Protein AF-A0A6L2ZXT3-F1 (afdb_monomer_lite)

pLDDT: mean 86.78, std 4.57, range [63.88, 91.75]

Secondary structure (DSSP, 8-state):
-PPEEEEEEE-TTT--EEEEEEEGGGSEEEEE--STTS-EEEEEEEEEEEE-TTT--EEEEEEEEEE-STT-EEESS-EE-

Radius of gyration: 13.63 Å; chains: 1; bounding box: 37×18×33 Å

Structure (mmCIF, N/CA/C/O backbone):
data_AF-A0A6L2ZXT3-F1
#
_entry.id   AF-A0A6L2ZXT3-F1
#
loop_
_atom_site.group_PDB
_atom_site.id
_atom_site.type_symbol
_atom_site.label_atom_id
_atom_site.label_alt_id
_atom_site.label_comp_id
_atom_site.label_asym_id
_atom_sit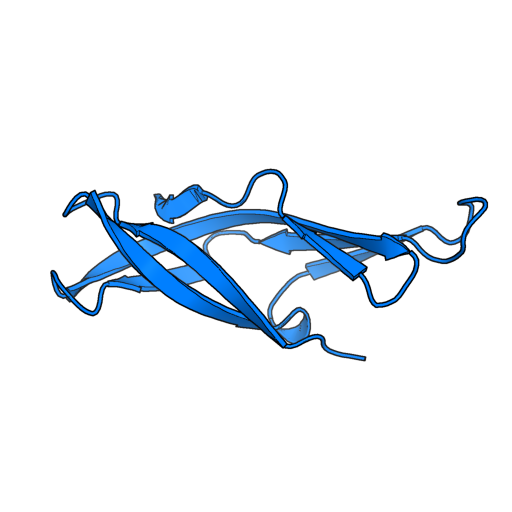e.label_entity_id
_atom_site.label_seq_id
_atom_site.pdbx_PDB_ins_code
_atom_site.Cartn_x
_atom_site.Cartn_y
_atom_site.Cartn_z
_atom_site.occupancy
_atom_site.B_iso_or_equiv
_atom_site.auth_seq_id
_atom_site.auth_comp_id
_atom_site.auth_asym_id
_atom_site.auth_atom_id
_atom_site.pdbx_PDB_model_num
ATOM 1 N N . MET A 1 1 ? 4.946 8.171 -13.946 1.00 63.88 1 MET A N 1
ATOM 2 C CA . MET A 1 1 ? 3.629 8.830 -13.743 1.00 63.88 1 MET A CA 1
ATOM 3 C C . MET A 1 1 ? 3.036 8.259 -12.466 1.00 63.88 1 MET A C 1
ATOM 5 O O . MET A 1 1 ? 3.330 7.105 -12.194 1.00 63.88 1 MET A O 1
ATOM 9 N N . PRO A 1 2 ? 2.262 9.011 -11.671 1.00 72.75 2 PRO A N 1
ATOM 10 C CA . PRO A 1 2 ? 1.652 8.443 -10.475 1.00 72.75 2 PRO A CA 1
ATOM 11 C C . PRO A 1 2 ? 0.594 7.403 -10.864 1.00 72.75 2 PRO A C 1
ATOM 13 O O . PRO A 1 2 ? -0.271 7.676 -11.700 1.00 72.75 2 PRO A O 1
ATOM 16 N N . VAL A 1 3 ? 0.678 6.216 -10.270 1.00 82.69 3 VAL A N 1
ATOM 17 C CA . VAL A 1 3 ? -0.257 5.110 -10.485 1.00 82.69 3 VAL A CA 1
ATOM 18 C C . VAL A 1 3 ? -1.217 5.073 -9.307 1.00 82.69 3 VAL A C 1
ATOM 20 O O . VAL A 1 3 ? -0.806 5.002 -8.151 1.00 82.69 3 VAL A O 1
ATOM 23 N N . ASN A 1 4 ? -2.511 5.143 -9.613 1.00 88.12 4 ASN A N 1
ATOM 24 C CA . ASN A 1 4 ? -3.574 5.033 -8.622 1.00 88.12 4 ASN A CA 1
ATOM 25 C C . ASN A 1 4 ? -4.144 3.620 -8.672 1.00 88.12 4 ASN A C 1
ATOM 27 O O . ASN A 1 4 ? -4.560 3.160 -9.737 1.00 88.12 4 ASN A O 1
ATOM 31 N N . PHE A 1 5 ? -4.201 2.951 -7.529 1.00 87.06 5 PHE A N 1
ATOM 32 C CA . PHE A 1 5 ? -4.733 1.598 -7.427 1.00 87.06 5 PHE A CA 1
ATOM 33 C C . PHE A 1 5 ? -5.484 1.410 -6.109 1.00 87.06 5 PHE A C 1
ATOM 35 O O . PHE A 1 5 ? -5.344 2.177 -5.161 1.00 87.06 5 PHE A O 1
ATOM 42 N N . ASN A 1 6 ? -6.322 0.378 -6.059 1.00 88.44 6 ASN A N 1
ATOM 43 C CA . ASN A 1 6 ? -7.087 0.035 -4.869 1.00 88.44 6 ASN A CA 1
ATOM 44 C C . ASN A 1 6 ? -6.440 -1.165 -4.186 1.00 88.44 6 ASN A C 1
ATOM 46 O O . ASN A 1 6 ? -6.362 -2.242 -4.775 1.00 88.44 6 ASN A O 1
ATOM 50 N N . HIS A 1 7 ? -6.018 -0.995 -2.937 1.00 88.31 7 HIS A N 1
ATOM 51 C CA . HIS A 1 7 ? -5.493 -2.081 -2.125 1.00 88.31 7 HIS A CA 1
ATOM 52 C C . HIS A 1 7 ? -6.577 -2.621 -1.192 1.00 88.31 7 HIS A C 1
ATOM 54 O O . HIS A 1 7 ? -7.180 -1.878 -0.417 1.00 88.31 7 HIS A O 1
ATOM 60 N N . SER A 1 8 ? -6.828 -3.927 -1.267 1.00 89.31 8 SER A N 1
ATOM 61 C CA . SER A 1 8 ? -7.737 -4.608 -0.346 1.00 89.31 8 SER A CA 1
ATOM 62 C C . SER A 1 8 ? -6.953 -5.141 0.844 1.00 89.31 8 SER A C 1
ATOM 64 O O . SER A 1 8 ? -6.131 -6.036 0.681 1.00 89.31 8 SER A O 1
ATOM 66 N N . THR A 1 9 ? -7.246 -4.629 2.036 1.00 87.94 9 THR A N 1
ATOM 67 C CA . THR A 1 9 ? -6.634 -5.086 3.288 1.00 87.94 9 THR A CA 1
ATOM 68 C C . THR A 1 9 ? -7.697 -5.454 4.315 1.00 87.94 9 THR A C 1
ATOM 70 O O . THR A 1 9 ? -8.856 -5.040 4.219 1.00 87.94 9 THR A O 1
ATOM 73 N N . SER A 1 10 ? -7.315 -6.243 5.313 1.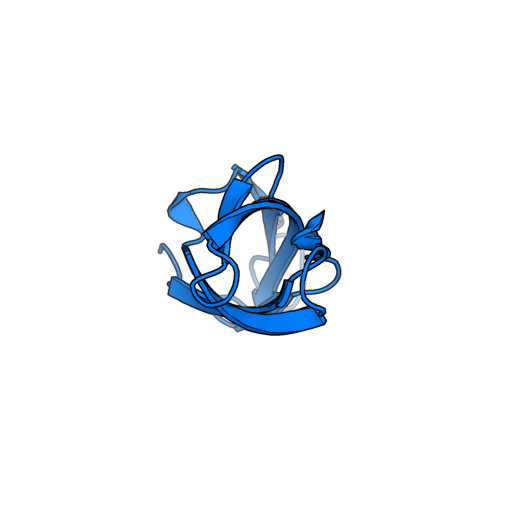00 89.31 10 SER A N 1
ATOM 74 C CA . SER A 1 10 ? -8.189 -6.570 6.436 1.00 89.31 10 SER A CA 1
ATOM 75 C C . SER A 1 10 ? -7.995 -5.548 7.544 1.00 89.31 10 SER A C 1
ATOM 77 O O . SER A 1 10 ? -6.883 -5.346 8.018 1.00 89.31 10 SER A O 1
ATOM 79 N N . CYS A 1 11 ? -9.076 -4.909 7.988 1.00 88.19 11 CYS A N 1
ATOM 80 C CA . CYS A 1 11 ? -8.989 -3.973 9.100 1.00 88.19 11 CYS A CA 1
ATOM 81 C C . CYS A 1 11 ? -8.564 -4.712 10.387 1.00 88.19 11 CYS A C 1
ATOM 83 O O . CYS A 1 11 ? -9.292 -5.618 10.810 1.00 88.19 11 CYS A O 1
ATOM 85 N N . PRO A 1 12 ? -7.484 -4.296 11.075 1.00 87.50 12 PRO A N 1
ATOM 86 C CA . PRO A 1 12 ? -6.975 -4.991 12.263 1.00 87.50 12 PRO A CA 1
ATOM 87 C C . PRO A 1 12 ? -7.993 -5.022 13.412 1.00 87.50 12 PRO A C 1
ATOM 89 O O . PRO A 1 12 ? -8.053 -5.974 14.188 1.00 87.50 12 PRO A O 1
ATOM 92 N N . SER A 1 13 ? -8.871 -4.017 13.486 1.00 88.81 13 SER A N 1
ATOM 93 C CA . SER A 1 13 ? -9.864 -3.905 14.554 1.00 88.81 13 SER A CA 1
ATOM 94 C C . SER A 1 13 ? -11.119 -4.758 14.334 1.00 88.81 13 SER A C 1
ATOM 96 O O . SER A 1 13 ? -11.577 -5.435 15.252 1.00 88.81 13 SER A O 1
ATOM 98 N N . CYS A 1 14 ? -11.707 -4.729 13.134 1.00 90.06 14 CYS A N 1
ATOM 99 C CA . CYS A 1 14 ? -12.988 -5.399 12.870 1.00 90.06 14 CYS A CA 1
ATOM 100 C C . CYS A 1 14 ? -12.882 -6.609 11.938 1.00 90.06 14 CYS A C 1
ATOM 102 O O . CYS A 1 14 ? -13.907 -7.223 11.647 1.00 90.06 14 CYS A O 1
ATOM 104 N N . LYS A 1 15 ? -11.676 -6.927 11.447 1.00 87.75 15 LYS A N 1
ATOM 105 C CA . LYS A 1 15 ? -11.372 -8.019 10.504 1.00 87.75 15 LYS A CA 1
ATOM 106 C C . LYS A 1 15 ? -12.195 -7.990 9.212 1.00 87.75 15 LYS A C 1
ATOM 108 O O . LYS A 1 15 ? -12.292 -8.991 8.508 1.00 87.75 15 LYS A O 1
ATOM 113 N N . ASN A 1 16 ? -12.821 -6.852 8.908 1.00 90.56 16 ASN A N 1
ATOM 114 C CA . ASN A 1 16 ? -13.532 -6.660 7.654 1.00 90.56 16 ASN A CA 1
ATOM 115 C C . ASN A 1 16 ? -12.523 -6.310 6.567 1.00 90.56 16 ASN A C 1
ATOM 117 O O . ASN A 1 16 ? -11.653 -5.463 6.777 1.00 90.56 16 ASN A O 1
ATOM 121 N N . ILE A 1 17 ? -12.701 -6.917 5.399 1.00 90.06 17 ILE A N 1
ATOM 122 C CA . ILE A 1 17 ? -11.942 -6.571 4.203 1.00 90.06 17 ILE A CA 1
ATOM 123 C C . ILE A 1 17 ? -12.442 -5.215 3.707 1.00 90.06 17 ILE A C 1
ATOM 125 O O . ILE A 1 17 ? -13.644 -5.013 3.511 1.00 90.06 17 ILE A O 1
ATOM 129 N N . ILE A 1 18 ? -11.517 -4.279 3.540 1.00 89.50 18 ILE A N 1
ATOM 130 C CA . ILE A 1 18 ? -11.774 -2.921 3.076 1.00 89.50 18 ILE A CA 1
ATOM 131 C C . ILE A 1 18 ? -10.837 -2.591 1.922 1.00 89.50 18 ILE A C 1
ATOM 133 O O . ILE A 1 18 ? -9.691 -3.028 1.894 1.00 89.50 18 ILE A O 1
ATOM 137 N N . SER A 1 19 ? -11.345 -1.816 0.970 1.00 89.94 19 SER A N 1
ATOM 138 C CA . SER A 1 19 ? -10.573 -1.333 -0.170 1.00 89.94 19 SER A CA 1
ATOM 139 C C . SER A 1 19 ? -10.143 0.102 0.095 1.00 89.94 19 SER A C 1
ATOM 141 O O . SER A 1 19 ? -10.993 0.963 0.323 1.00 89.94 19 SER A O 1
ATOM 143 N N . ILE A 1 20 ? -8.838 0.347 0.059 1.00 87.69 20 ILE A N 1
ATOM 144 C CA . ILE A 1 20 ? -8.221 1.645 0.319 1.00 87.69 20 ILE A CA 1
ATOM 145 C C . ILE A 1 20 ? -7.607 2.134 -0.997 1.00 87.69 20 ILE A C 1
ATOM 147 O O . ILE A 1 20 ? -6.791 1.413 -1.578 1.00 87.69 20 ILE A O 1
ATOM 151 N N . PRO A 1 21 ? -8.013 3.308 -1.509 1.00 88.81 21 PRO A N 1
ATOM 152 C CA . PRO A 1 21 ? -7.370 3.901 -2.672 1.00 88.81 21 PRO A CA 1
ATOM 153 C C . PRO A 1 21 ? -5.983 4.412 -2.273 1.00 88.81 21 PRO A C 1
ATOM 155 O O . PRO A 1 21 ? -5.863 5.179 -1.321 1.00 88.81 21 PRO A O 1
ATOM 158 N N . LEU A 1 22 ? -4.952 3.989 -2.997 1.00 88.62 22 LEU A N 1
ATOM 159 C CA . LEU A 1 22 ? -3.565 4.400 -2.798 1.00 88.62 22 LEU A CA 1
ATOM 160 C C . LEU A 1 22 ? -3.021 5.005 -4.093 1.00 88.62 22 LEU A C 1
ATOM 162 O O . LEU A 1 22 ? -3.381 4.578 -5.195 1.00 88.62 22 LEU A O 1
ATOM 166 N N . SER A 1 23 ? -2.144 5.996 -3.954 1.00 88.75 23 SER A N 1
ATOM 167 C CA . SER A 1 23 ? -1.418 6.593 -5.071 1.00 88.75 23 SER A CA 1
ATOM 168 C C . SER A 1 23 ? 0.071 6.473 -4.825 1.00 88.75 23 SER A C 1
ATOM 170 O O . SER A 1 23 ? 0.551 6.835 -3.754 1.00 88.75 23 SER A O 1
ATOM 172 N N . THR A 1 24 ? 0.827 6.036 -5.830 1.00 85.31 24 THR A N 1
ATOM 173 C CA . THR A 1 24 ? 2.291 5.980 -5.716 1.00 85.31 24 THR A CA 1
ATOM 174 C C . THR A 1 24 ? 2.942 7.349 -5.490 1.00 85.31 24 THR A C 1
ATOM 176 O O . THR A 1 24 ? 4.087 7.416 -5.056 1.00 85.31 24 THR A O 1
ATOM 179 N N . ASN A 1 25 ? 2.208 8.442 -5.725 1.00 86.56 25 ASN A N 1
ATOM 180 C CA . ASN A 1 25 ? 2.657 9.809 -5.466 1.00 86.56 25 ASN A CA 1
ATOM 181 C C . ASN A 1 25 ? 2.752 10.166 -3.973 1.00 86.56 25 ASN A C 1
ATOM 183 O O . ASN A 1 25 ? 3.429 11.128 -3.622 1.00 86.56 25 ASN A O 1
ATOM 187 N N . ASP A 1 26 ? 2.034 9.440 -3.114 1.00 85.31 26 ASP A N 1
ATOM 188 C CA . ASP A 1 26 ? 2.014 9.674 -1.667 1.00 85.31 26 ASP A CA 1
ATOM 189 C C . ASP A 1 26 ? 3.180 8.977 -0.942 1.00 85.31 26 ASP A C 1
ATOM 191 O O . ASP A 1 26 ? 3.366 9.168 0.259 1.00 85.31 26 ASP A O 1
ATOM 195 N N . PHE A 1 27 ? 3.972 8.170 -1.655 1.00 87.62 27 PHE A N 1
ATOM 196 C CA . PHE A 1 27 ? 5.015 7.323 -1.079 1.00 87.62 27 PHE A CA 1
ATOM 197 C C . PHE A 1 27 ? 6.408 7.721 -1.559 1.00 87.62 27 PHE A C 1
ATOM 199 O O . PHE A 1 27 ? 6.590 8.276 -2.644 1.00 87.62 27 PHE A O 1
ATOM 206 N N . LEU A 1 28 ? 7.416 7.379 -0.758 1.00 86.06 28 LEU A N 1
ATOM 207 C CA . LEU A 1 28 ? 8.807 7.495 -1.178 1.00 86.06 28 LEU A CA 1
ATOM 208 C C . LEU A 1 28 ? 9.107 6.401 -2.200 1.00 86.06 28 LEU A C 1
ATOM 210 O O . LEU A 1 28 ? 9.006 5.215 -1.883 1.00 86.06 28 LEU A O 1
ATOM 214 N N . SER A 1 29 ? 9.470 6.813 -3.413 1.00 87.88 29 SER A N 1
ATOM 215 C CA . SER A 1 29 ? 9.845 5.917 -4.501 1.00 87.88 29 SER A CA 1
ATOM 216 C C . SER A 1 29 ? 11.357 5.889 -4.698 1.00 87.88 29 SER A C 1
ATOM 218 O O . SER A 1 29 ? 11.962 6.947 -4.884 1.00 87.88 29 SER A O 1
ATOM 220 N N . ASP A 1 30 ? 11.934 4.699 -4.750 1.00 89.50 30 ASP A N 1
ATOM 221 C CA . ASP A 1 30 ? 13.257 4.449 -5.317 1.00 89.50 30 ASP A CA 1
ATOM 222 C C . ASP A 1 30 ? 13.100 3.781 -6.691 1.00 89.50 30 ASP A C 1
ATOM 224 O O . ASP A 1 30 ? 12.027 3.251 -7.001 1.00 89.50 30 ASP A O 1
ATOM 228 N N . TYR A 1 31 ? 14.122 3.850 -7.542 1.00 87.62 31 TYR A N 1
ATOM 229 C CA . TYR A 1 31 ? 14.065 3.236 -8.865 1.00 87.62 31 TYR A CA 1
ATOM 230 C C . TYR A 1 31 ? 15.386 2.576 -9.240 1.00 87.62 31 TYR A C 1
ATOM 232 O O . TYR A 1 31 ? 16.459 3.155 -9.075 1.00 87.62 31 TYR A O 1
ATOM 240 N N . ASP A 1 32 ? 15.289 1.391 -9.834 1.00 87.44 32 ASP A N 1
ATOM 241 C CA . ASP A 1 32 ? 16.416 0.660 -10.395 1.00 87.44 32 ASP A CA 1
ATOM 242 C C . ASP A 1 32 ? 16.204 0.448 -11.894 1.00 87.44 32 ASP A C 1
ATOM 244 O O . ASP A 1 32 ? 15.244 -0.180 -12.331 1.00 87.44 32 ASP A O 1
ATOM 248 N N . ASN A 1 33 ? 17.113 0.980 -12.708 1.00 86.75 33 ASN A N 1
ATOM 249 C CA . ASN A 1 33 ? 17.068 0.861 -14.167 1.00 86.75 33 ASN A CA 1
ATOM 250 C C . ASN A 1 33 ? 18.039 -0.198 -14.713 1.00 86.75 33 ASN A C 1
ATOM 252 O O . ASN A 1 33 ? 18.300 -0.235 -15.916 1.00 86.75 33 ASN A O 1
ATOM 256 N N . THR A 1 34 ? 18.602 -1.038 -13.842 1.00 84.12 34 THR A N 1
ATOM 257 C CA . THR A 1 34 ? 19.581 -2.066 -14.224 1.00 84.12 34 THR A CA 1
ATOM 258 C C . THR A 1 34 ? 18.919 -3.395 -14.582 1.00 84.12 34 THR A C 1
ATOM 260 O O . THR A 1 34 ? 19.569 -4.313 -15.091 1.00 84.12 34 THR A O 1
ATOM 263 N N . ARG A 1 35 ? 17.608 -3.498 -14.348 1.00 81.94 35 ARG A N 1
ATOM 264 C CA . ARG A 1 35 ? 16.820 -4.706 -14.561 1.00 81.94 35 ARG A CA 1
ATOM 265 C C . ARG A 1 35 ? 16.559 -4.979 -16.051 1.00 81.94 35 ARG A C 1
ATOM 267 O O . ARG A 1 35 ? 16.356 -4.063 -16.847 1.00 81.94 35 ARG A O 1
ATOM 274 N N . PRO A 1 36 ? 16.522 -6.262 -16.458 1.00 79.88 36 PRO A N 1
ATOM 275 C CA . PRO A 1 36 ? 16.468 -6.643 -17.869 1.00 79.88 36 PRO A CA 1
ATOM 276 C C . PRO A 1 36 ? 15.155 -6.281 -18.581 1.00 79.88 36 PRO A C 1
ATOM 278 O O . PRO A 1 36 ? 15.150 -6.229 -19.808 1.00 79.88 36 PRO A O 1
ATOM 281 N N . MET A 1 37 ? 14.051 -6.054 -17.854 1.00 79.31 37 MET A N 1
ATOM 282 C CA . MET A 1 37 ? 12.745 -5.700 -18.438 1.00 79.31 37 MET A CA 1
ATOM 283 C C . MET A 1 37 ? 12.339 -4.233 -18.235 1.00 79.31 37 MET A C 1
ATOM 285 O O . MET A 1 37 ? 11.175 -3.899 -18.443 1.00 79.31 37 MET A O 1
ATOM 289 N N . GLY A 1 38 ? 13.281 -3.357 -17.874 1.00 81.12 38 GLY A N 1
ATOM 290 C CA . GLY A 1 38 ? 13.042 -1.920 -17.712 1.00 81.12 38 GLY A CA 1
ATOM 291 C C . GLY A 1 38 ? 13.278 -1.435 -16.286 1.00 81.12 38 GLY A C 1
ATOM 292 O O . GLY A 1 38 ? 13.977 -2.088 -15.517 1.00 81.12 38 GLY A O 1
ATOM 293 N N . THR A 1 39 ? 12.707 -0.278 -15.953 1.00 85.38 39 THR A N 1
ATOM 294 C CA . THR A 1 39 ? 12.819 0.329 -14.623 1.00 85.38 39 THR A CA 1
ATOM 295 C C . THR A 1 39 ? 11.945 -0.423 -13.619 1.00 85.38 39 THR A C 1
ATOM 297 O O . THR A 1 39 ? 10.759 -0.628 -13.864 1.00 85.38 39 THR A O 1
ATOM 300 N N . GLU A 1 40 ? 12.521 -0.833 -12.495 1.00 88.81 40 GLU A N 1
ATOM 301 C CA . GLU A 1 40 ? 11.786 -1.243 -11.299 1.00 88.81 40 GLU A CA 1
ATOM 302 C C . GLU A 1 40 ? 11.594 -0.013 -10.416 1.00 88.81 40 GLU A C 1
ATOM 304 O O . GLU A 1 40 ? 12.572 0.657 -10.093 1.00 88.81 40 GLU A O 1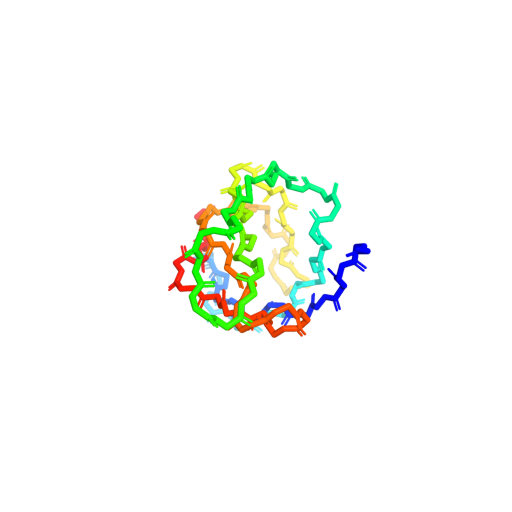
ATOM 309 N N . TYR A 1 41 ? 10.360 0.282 -10.011 1.00 89.19 41 TYR A N 1
ATOM 310 C CA . TYR A 1 41 ? 10.105 1.269 -8.962 1.00 89.19 41 TYR A CA 1
ATOM 311 C C . TYR A 1 41 ? 9.747 0.561 -7.662 1.00 89.19 41 TYR A C 1
ATOM 313 O O . TYR A 1 41 ? 8.909 -0.337 -7.649 1.00 89.19 41 TYR A O 1
ATOM 321 N N . GLN A 1 42 ? 10.340 0.988 -6.554 1.00 90.69 42 GLN A N 1
ATOM 322 C CA . GLN A 1 42 ? 9.989 0.524 -5.218 1.00 90.69 42 GLN A CA 1
ATOM 323 C C . GLN A 1 42 ? 9.393 1.685 -4.429 1.00 90.69 42 GLN A C 1
ATOM 325 O O . GLN A 1 42 ? 10.077 2.663 -4.145 1.00 90.69 42 GLN A O 1
ATOM 330 N N . TYR A 1 43 ? 8.137 1.560 -4.021 1.00 90.62 43 TYR A N 1
ATOM 331 C CA . TYR A 1 43 ? 7.446 2.523 -3.174 1.00 90.62 43 TYR A CA 1
ATOM 332 C C . TYR A 1 43 ? 7.381 2.000 -1.742 1.00 90.62 43 TYR A C 1
ATOM 334 O O . TYR A 1 43 ? 6.760 0.971 -1.467 1.00 90.62 43 TYR A O 1
ATOM 342 N N . THR A 1 44 ? 8.017 2.724 -0.827 1.00 91.00 44 THR A N 1
ATOM 343 C CA . THR A 1 44 ? 8.004 2.404 0.603 1.00 91.00 44 THR A CA 1
ATOM 344 C C . THR A 1 44 ? 6.845 3.141 1.266 1.00 91.00 44 THR A C 1
ATOM 346 O O . THR A 1 44 ? 6.794 4.373 1.258 1.00 91.00 44 THR A O 1
ATOM 349 N N . VAL A 1 45 ? 5.909 2.382 1.834 1.00 90.56 45 VAL A N 1
ATOM 350 C CA . VAL A 1 45 ? 4.760 2.889 2.586 1.00 90.56 45 VAL A CA 1
ATOM 351 C C . VAL A 1 45 ? 5.069 2.776 4.071 1.00 90.56 45 VAL A C 1
ATOM 353 O O . VAL A 1 45 ? 5.312 1.684 4.586 1.00 90.56 45 VAL A O 1
ATOM 356 N N . THR A 1 46 ? 5.063 3.904 4.772 1.00 89.56 46 THR A N 1
ATOM 357 C CA . THR A 1 46 ? 5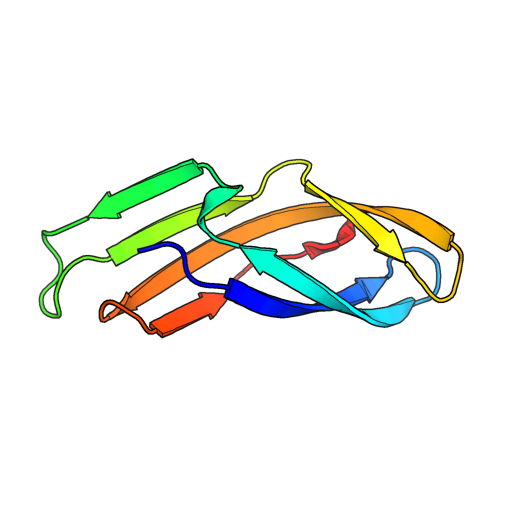.323 3.954 6.214 1.00 89.56 46 THR A CA 1
ATOM 358 C C . THR A 1 46 ? 4.321 4.885 6.878 1.00 89.56 46 THR A C 1
ATOM 360 O O . THR A 1 46 ? 4.140 6.012 6.419 1.00 89.56 46 THR A O 1
ATOM 363 N N . ASP A 1 47 ? 3.669 4.401 7.936 1.00 89.38 47 ASP A N 1
ATOM 364 C CA . ASP A 1 47 ? 2.687 5.130 8.745 1.00 89.38 47 ASP A CA 1
ATOM 365 C C . ASP A 1 47 ? 1.565 5.787 7.918 1.00 89.38 47 ASP A C 1
ATOM 367 O O . ASP A 1 47 ? 1.055 6.855 8.268 1.00 89.38 47 ASP A O 1
ATOM 371 N N . TYR A 1 48 ? 1.154 5.170 6.803 1.00 89.75 48 TYR A N 1
ATOM 372 C CA . TYR A 1 48 ? 0.139 5.779 5.945 1.00 89.75 48 TYR A CA 1
ATOM 373 C C . TYR A 1 48 ? -1.237 5.708 6.624 1.00 89.75 48 TYR A C 1
ATOM 375 O O . TYR A 1 48 ? -1.743 4.605 6.860 1.00 89.75 48 TYR A O 1
ATOM 383 N N . PRO A 1 49 ? -1.869 6.850 6.943 1.00 90.31 49 PRO A N 1
ATOM 384 C CA . PRO A 1 49 ? -3.086 6.865 7.737 1.00 90.31 49 PRO A CA 1
ATOM 385 C C . PRO A 1 49 ? -4.276 6.363 6.917 1.00 90.31 49 PRO A C 1
ATOM 387 O O . PRO A 1 49 ? -4.622 6.925 5.878 1.00 90.31 49 PRO A O 1
ATOM 390 N N . ALA A 1 50 ? -4.956 5.340 7.425 1.00 89.19 50 ALA A N 1
ATOM 391 C CA . ALA A 1 50 ? -6.165 4.800 6.828 1.00 89.19 50 ALA A CA 1
ATOM 392 C C . ALA A 1 50 ? -7.286 4.669 7.866 1.00 89.19 50 ALA A C 1
ATOM 394 O O . ALA A 1 50 ? -7.074 4.374 9.042 1.00 89.19 50 ALA A O 1
ATOM 395 N N . THR A 1 51 ? -8.525 4.877 7.422 1.00 89.44 51 THR A N 1
ATOM 396 C CA . THR A 1 51 ? -9.705 4.788 8.288 1.00 89.44 51 THR A CA 1
ATOM 397 C C . THR A 1 51 ? -10.649 3.731 7.753 1.00 89.44 51 THR A C 1
ATOM 399 O O . THR A 1 51 ? -11.041 3.748 6.587 1.00 89.44 51 THR A O 1
ATOM 402 N N . CYS A 1 52 ? -11.064 2.808 8.619 1.00 88.44 52 CYS A N 1
ATOM 403 C CA . CYS A 1 52 ? -11.986 1.757 8.223 1.00 88.44 52 CYS A CA 1
ATOM 404 C C . CYS A 1 52 ? -13.410 2.324 8.096 1.00 88.44 52 CYS A C 1
ATOM 406 O O . CYS A 1 52 ? -13.985 2.730 9.108 1.00 88.44 52 CYS A O 1
ATOM 408 N N . PRO A 1 53 ? -14.063 2.278 6.920 1.00 86.94 53 PRO A N 1
ATOM 409 C CA . PRO A 1 53 ? -15.435 2.773 6.766 1.00 86.94 53 PRO A CA 1
ATOM 410 C C . PRO A 1 53 ? -16.481 1.969 7.561 1.00 86.94 53 PRO A C 1
ATOM 412 O O . PRO A 1 53 ? -17.599 2.442 7.755 1.00 86.94 53 PRO A O 1
ATOM 415 N N . LYS A 1 54 ? -16.147 0.752 8.016 1.00 87.88 54 LYS A N 1
ATOM 416 C CA . LYS A 1 54 ? -17.058 -0.128 8.768 1.00 87.88 54 LYS A CA 1
ATOM 417 C C . LYS A 1 54 ? -17.045 0.157 10.267 1.00 87.88 54 LYS A C 1
ATOM 419 O O . LYS A 1 54 ? -18.098 0.407 10.842 1.00 87.88 54 LYS A O 1
ATOM 424 N N . CYS A 1 55 ? -15.872 0.114 10.899 1.00 89.50 55 CYS A N 1
ATOM 425 C CA . CYS A 1 55 ? -15.741 0.321 12.345 1.00 89.50 55 CYS A CA 1
ATOM 426 C C . CYS A 1 55 ? -15.299 1.736 12.733 1.00 89.50 55 CYS A C 1
ATOM 428 O O . CYS A 1 55 ? -15.276 2.039 13.921 1.00 89.50 55 CYS A O 1
ATOM 430 N N . LYS A 1 56 ? -14.968 2.597 11.757 1.00 88.56 56 LYS A N 1
ATOM 431 C CA . LYS A 1 56 ? -14.460 3.967 11.955 1.00 88.56 56 LYS A CA 1
ATOM 432 C C . LYS A 1 56 ? -13.168 4.050 12.775 1.00 88.56 56 LYS A C 1
ATOM 434 O O . LYS A 1 56 ? -12.822 5.127 13.245 1.00 88.56 56 LYS A O 1
ATOM 439 N N . ASN A 1 57 ? -12.456 2.933 12.928 1.00 90.62 57 ASN A N 1
ATOM 440 C CA . ASN A 1 57 ? -11.141 2.933 13.550 1.00 90.62 57 ASN A CA 1
ATOM 441 C C . ASN A 1 57 ? -10.083 3.381 12.549 1.00 90.62 57 ASN A C 1
ATOM 443 O O . ASN A 1 57 ? -10.123 3.007 11.372 1.00 90.62 57 ASN A O 1
ATOM 447 N N . ASN A 1 58 ? -9.152 4.175 13.062 1.00 90.50 58 ASN A N 1
ATOM 448 C CA . ASN A 1 58 ? -7.955 4.589 12.356 1.00 90.50 58 ASN A CA 1
ATOM 449 C C . ASN A 1 58 ? -6.875 3.538 12.590 1.00 90.50 58 ASN A C 1
ATOM 451 O O . ASN A 1 58 ? -6.754 3.011 13.696 1.00 90.50 58 ASN A O 1
ATOM 455 N N . PHE A 1 59 ? -6.134 3.237 11.543 1.00 90.75 59 PHE A N 1
ATOM 456 C CA . PHE A 1 59 ? -5.006 2.320 11.538 1.00 90.75 59 PHE A CA 1
ATOM 457 C C . PHE A 1 59 ? -3.991 2.846 10.525 1.00 90.75 59 PHE A C 1
ATOM 459 O O . PHE A 1 59 ? -4.282 3.788 9.777 1.00 90.75 59 PHE A O 1
ATOM 466 N N . VAL A 1 60 ? -2.805 2.265 10.512 1.00 91.75 60 VAL A N 1
ATOM 467 C CA . VAL A 1 60 ? -1.759 2.655 9.570 1.00 91.75 60 VAL A CA 1
ATOM 468 C C . VAL A 1 60 ? -1.471 1.525 8.599 1.00 91.75 60 VAL A C 1
ATOM 470 O O . VAL A 1 60 ? -1.678 0.352 8.906 1.00 91.75 60 VAL A O 1
ATOM 473 N N . LEU A 1 61 ? -1.045 1.886 7.393 1.00 90.44 61 LEU A N 1
ATOM 474 C CA . LEU A 1 61 ? -0.501 0.937 6.434 1.00 90.44 61 LEU A CA 1
ATOM 475 C C . LEU A 1 61 ? 1.018 1.045 6.431 1.00 90.44 61 LEU A C 1
ATOM 477 O O . LEU A 1 61 ? 1.563 2.144 6.308 1.00 90.44 61 LEU A O 1
ATOM 481 N N . ASN A 1 62 ? 1.671 -0.107 6.505 1.00 91.19 62 ASN A N 1
ATOM 482 C CA . ASN A 1 62 ? 3.112 -0.249 6.379 1.00 91.19 62 ASN A CA 1
ATOM 483 C C . ASN A 1 62 ? 3.417 -1.343 5.368 1.00 91.19 62 ASN A C 1
ATOM 485 O O . ASN A 1 62 ? 2.730 -2.362 5.328 1.00 91.19 62 ASN A O 1
ATOM 489 N N . GLY A 1 63 ? 4.435 -1.138 4.541 1.00 90.25 63 GLY A N 1
ATOM 490 C CA . GLY A 1 63 ? 4.877 -2.151 3.596 1.00 90.25 63 GLY A CA 1
ATOM 491 C C . GLY A 1 63 ? 5.539 -1.573 2.365 1.00 90.25 63 GLY A C 1
ATOM 492 O O . GLY A 1 63 ? 5.810 -0.379 2.277 1.00 90.25 63 GLY A O 1
ATOM 493 N N . ASN A 1 64 ? 5.771 -2.445 1.392 1.00 90.31 64 ASN A N 1
ATOM 494 C CA . ASN A 1 64 ? 6.426 -2.087 0.144 1.00 90.31 64 ASN A CA 1
ATOM 495 C C . ASN A 1 64 ? 5.539 -2.457 -1.041 1.00 90.31 64 ASN A C 1
ATOM 497 O O . ASN A 1 64 ? 4.898 -3.513 -1.060 1.00 90.31 64 ASN A O 1
ATOM 501 N N . ILE A 1 65 ? 5.527 -1.574 -2.031 1.00 90.69 65 ILE A N 1
ATOM 502 C CA . ILE A 1 65 ? 4.875 -1.769 -3.321 1.00 90.69 65 ILE A CA 1
ATOM 503 C C . ILE A 1 65 ? 5.970 -1.716 -4.378 1.00 90.69 65 ILE A C 1
ATOM 505 O O . ILE A 1 65 ? 6.827 -0.838 -4.337 1.00 90.69 65 ILE A O 1
ATOM 509 N N . PHE A 1 66 ? 5.931 -2.630 -5.331 1.00 89.69 66 PHE A N 1
ATOM 510 C CA . PHE A 1 66 ? 6.878 -2.689 -6.432 1.00 89.69 66 PHE A CA 1
ATOM 511 C C . PHE A 1 66 ? 6.139 -2.435 -7.741 1.00 89.69 66 PHE A C 1
ATOM 513 O O . PHE A 1 66 ? 4.983 -2.818 -7.892 1.00 89.69 66 PHE A O 1
ATOM 520 N N . GLU A 1 67 ? 6.787 -1.773 -8.688 1.00 88.56 67 GLU A N 1
ATOM 521 C CA . GLU A 1 67 ? 6.305 -1.646 -10.057 1.00 88.56 67 GLU A CA 1
ATOM 522 C C . GLU A 1 67 ? 7.348 -2.236 -10.996 1.00 88.56 67 GLU A C 1
ATOM 524 O O . GLU A 1 67 ? 8.403 -1.633 -11.206 1.00 88.56 67 GLU A O 1
ATOM 529 N N . TYR A 1 68 ? 7.077 -3.431 -11.522 1.00 84.38 68 TYR A N 1
ATOM 530 C CA . TYR A 1 68 ? 7.967 -4.092 -12.469 1.00 84.38 68 TYR A CA 1
ATOM 531 C C . TYR A 1 68 ? 7.242 -5.187 -13.274 1.00 84.38 68 TYR A C 1
ATOM 533 O O . TYR A 1 68 ? 6.712 -6.126 -12.681 1.00 84.38 68 TYR A O 1
ATOM 541 N N . PRO A 1 69 ? 7.264 -5.143 -14.623 1.00 79.25 69 PRO A N 1
ATOM 542 C CA . PRO A 1 69 ? 7.807 -4.076 -15.475 1.00 79.25 69 PRO A CA 1
ATOM 543 C C . PRO A 1 69 ? 6.996 -2.772 -15.358 1.00 79.25 69 PRO A C 1
ATOM 545 O O . PRO A 1 69 ? 5.898 -2.773 -14.806 1.00 79.25 69 PRO A O 1
ATOM 548 N N . GLU A 1 70 ? 7.534 -1.668 -15.883 1.00 77.62 70 GLU A N 1
ATOM 549 C CA . GLU A 1 70 ? 6.928 -0.327 -15.804 1.00 77.62 70 GLU A CA 1
ATOM 550 C C . GLU A 1 70 ? 5.410 -0.344 -16.094 1.00 77.62 70 GLU A C 1
ATOM 552 O O . GLU A 1 70 ? 4.960 -0.841 -17.132 1.00 77.62 70 GLU A O 1
ATOM 557 N N . GLY A 1 71 ? 4.612 0.174 -15.158 1.00 77.75 71 GLY A N 1
ATOM 558 C CA . GLY A 1 71 ? 3.146 0.157 -15.195 1.00 77.75 71 GLY A CA 1
ATOM 559 C C . GLY A 1 71 ? 2.444 -1.081 -14.607 1.00 77.75 71 GLY A C 1
ATOM 560 O O . GLY A 1 71 ? 1.211 -1.089 -14.569 1.00 77.75 71 GLY A O 1
ATOM 561 N N . GLN A 1 72 ? 3.162 -2.109 -14.134 1.00 83.94 72 GLN A N 1
ATOM 562 C CA . GLN A 1 72 ? 2.579 -3.236 -13.386 1.00 83.94 72 GLN A CA 1
ATOM 563 C C . GLN A 1 72 ? 2.889 -3.152 -11.895 1.00 83.94 72 GLN A C 1
ATOM 565 O O . GLN A 1 72 ? 4.020 -3.375 -11.486 1.00 83.94 72 GLN A O 1
ATOM 570 N N . ILE A 1 73 ? 1.859 -2.879 -11.090 1.00 86.25 73 ILE A N 1
ATOM 571 C CA . ILE A 1 73 ? 1.965 -2.804 -9.631 1.00 86.25 73 ILE A CA 1
ATOM 572 C C . ILE A 1 73 ? 1.868 -4.202 -9.011 1.00 86.25 73 ILE A C 1
ATOM 574 O O . ILE A 1 73 ? 0.855 -4.886 -9.163 1.00 86.25 73 ILE A O 1
ATOM 578 N N . GLU A 1 74 ? 2.875 -4.569 -8.228 1.00 85.94 74 GLU A N 1
ATOM 579 C CA . GLU A 1 74 ? 2.897 -5.726 -7.343 1.00 85.94 74 GLU A CA 1
ATOM 580 C C . GLU A 1 74 ? 2.947 -5.267 -5.881 1.00 85.94 74 GLU A C 1
ATOM 582 O O . GLU A 1 74 ? 3.789 -4.469 -5.471 1.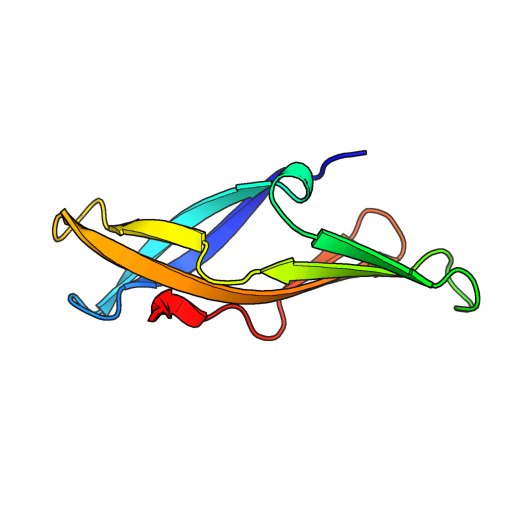00 85.94 74 GLU A O 1
ATOM 587 N N . ILE A 1 75 ? 2.019 -5.770 -5.067 1.00 85.12 75 ILE A N 1
ATOM 588 C CA . ILE A 1 75 ? 1.942 -5.448 -3.640 1.00 85.12 75 ILE A CA 1
ATOM 589 C C . ILE A 1 75 ? 2.386 -6.687 -2.870 1.00 85.12 75 ILE A C 1
ATOM 591 O O . ILE A 1 75 ? 1.631 -7.655 -2.798 1.00 85.12 75 ILE A O 1
A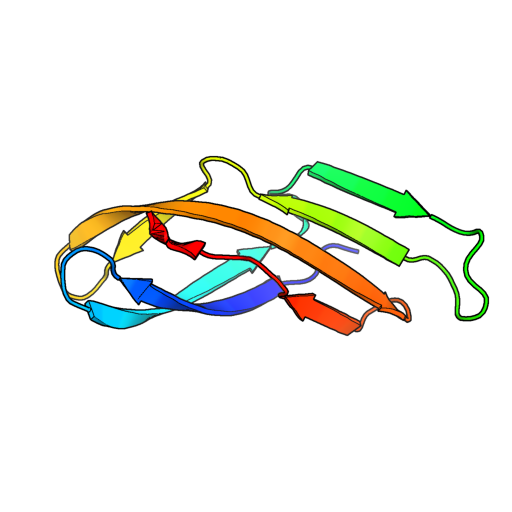TOM 595 N N . SER A 1 76 ? 3.592 -6.657 -2.306 1.00 77.12 76 SER A N 1
ATOM 596 C CA . SER A 1 76 ? 4.152 -7.826 -1.615 1.00 77.12 76 SER A CA 1
ATOM 597 C C . SER A 1 76 ? 3.808 -7.848 -0.127 1.00 77.12 76 SER A C 1
ATOM 599 O O . SER A 1 76 ? 3.352 -8.869 0.379 1.00 77.12 76 SER A O 1
ATOM 601 N N . ASP A 1 77 ? 3.963 -6.715 0.568 1.00 80.88 77 ASP A N 1
ATOM 602 C CA . ASP A 1 77 ? 4.027 -6.703 2.041 1.00 80.88 77 ASP A CA 1
ATOM 603 C C . ASP A 1 77 ? 3.232 -5.561 2.681 1.00 80.88 77 ASP A C 1
ATOM 605 O O . ASP A 1 77 ? 3.562 -5.091 3.766 1.00 80.88 77 ASP A O 1
ATOM 609 N N . LEU A 1 78 ? 2.186 -5.077 2.010 1.00 85.81 78 LEU A N 1
ATOM 610 C CA . LEU A 1 78 ? 1.361 -4.009 2.563 1.00 85.81 78 LEU A CA 1
ATOM 611 C C . LEU A 1 78 ? 0.385 -4.563 3.609 1.00 85.81 78 LEU A C 1
ATOM 613 O O . LEU A 1 78 ? -0.583 -5.252 3.281 1.00 85.81 78 LEU A O 1
ATOM 617 N N . ILE A 1 79 ? 0.649 -4.247 4.874 1.00 85.94 79 ILE A N 1
ATOM 618 C CA . ILE A 1 79 ? -0.132 -4.678 6.032 1.00 85.94 79 ILE A CA 1
ATOM 619 C C . ILE A 1 79 ? -0.806 -3.492 6.717 1.00 85.94 79 ILE A C 1
ATOM 621 O O . ILE A 1 79 ? -0.319 -2.365 6.676 1.00 85.94 79 ILE A O 1
ATOM 625 N N . ALA A 1 80 ? -1.954 -3.768 7.332 1.00 86.06 80 ALA A N 1
ATOM 626 C CA . ALA A 1 80 ? -2.691 -2.820 8.153 1.00 86.06 80 ALA A CA 1
ATOM 627 C C . ALA A 1 80 ? -2.450 -3.124 9.635 1.00 86.06 80 ALA A C 1
ATOM 629 O O . ALA A 1 80 ? -2.766 -4.229 10.088 1.00 86.06 80 ALA A O 1
ATOM 630 N N . GLU A 1 81 ? -1.930 -2.141 10.368 1.00 82.56 81 GLU A N 1
ATOM 631 C CA . GLU A 1 81 ? -1.546 -2.234 11.784 1.00 82.56 81 GLU A CA 1
ATOM 632 C C . GLU A 1 81 ? -2.309 -1.231 12.658 1.00 82.56 81 GLU A C 1
ATOM 634 O O . GLU A 1 81 ? -2.480 -0.057 12.248 1.00 82.56 81 GLU A O 1
#

Sequence (81 aa):
MPVNFNHSTSCPSCKNIISIPLSTNDFLSDYDNTRPMGTEYQYTVTDYPATCPKCKNNFVLNGNIFEYPEGQIEISDLIAE

Organism: NCBI:txid1363

Foldseek 3Di:
DKDWDWDWAQAPPPRDTDTDIDILVVFDWDWDQPDPLGIKIKTFADQQWDADPPPRDIWGWGAIWIQPPPPDIDGDGIHTD